Protein AF-F3CGC8-F1 (afdb_monomer_lite)

InterPro domains:
  IPR009649 TraU [PF06834] (2-70)

pLDDT: mean 82.14, std 9.27, range [51.66, 96.12]

Radius of gyration: 14.41 Å; chains: 1; bounding box: 32×31×33 Å

Organism: NCBI:txid875330

Foldseek 3Di:
DCVVVVVVVVVLVVQQQQADPPPPDPDDHVFDDDDVPDDGQHHDDPPPCVRHFAFDPDADDDPDADTPPDPDPRHGHD

Sequence (78 aa):
ADDYKAAAVIAQRAGDVVTRIGQVHVYLPLRALPMPGYWPAGELIEGVAATGKWQELTPSLSPSCAVFPNFGPGVQAT

Secondary structure (DSSP, 8-state):
--HHHHHHHHHHHHHHHHH-SS-SSSSPP--PPPBTTB-------TT-TTT--B--SS----SS--PBS-SSTTPPP-

Structure (mmCIF, N/CA/C/O backbone):
data_AF-F3CGC8-F1
#
_entry.id   AF-F3CGC8-F1
#
loop_
_atom_site.group_PDB
_atom_site.id
_atom_site.type_symbol
_atom_site.label_atom_id
_atom_site.label_alt_id
_atom_site.label_comp_id
_atom_site.label_asym_id
_atom_site.label_entity_id
_atom_site.label_seq_id
_atom_site.pdbx_PDB_ins_code
_atom_site.Cartn_x
_atom_site.Cartn_y
_atom_site.Cartn_z
_atom_site.occupancy
_atom_site.B_iso_or_equiv
_atom_site.auth_seq_id
_atom_site.auth_comp_id
_atom_site.auth_asym_id
_atom_site.auth_atom_id
_atom_site.pdbx_PDB_model_num
ATOM 1 N N . ALA A 1 1 ? 2.041 -16.281 -15.746 1.00 66.19 1 ALA A N 1
ATOM 2 C CA . ALA A 1 1 ? 1.935 -15.164 -16.721 1.00 66.19 1 ALA A CA 1
ATOM 3 C C . ALA A 1 1 ? 0.993 -14.062 -16.226 1.00 66.19 1 ALA A C 1
ATOM 5 O O . ALA A 1 1 ? 1.251 -12.902 -16.515 1.00 66.19 1 ALA A O 1
ATOM 6 N N . ASP A 1 2 ? -0.038 -14.388 -15.436 1.00 80.94 2 ASP A N 1
ATOM 7 C CA . ASP A 1 2 ? -0.954 -13.414 -14.810 1.00 80.94 2 ASP A CA 1
ATOM 8 C C . ASP A 1 2 ? -0.682 -13.186 -13.310 1.00 80.94 2 ASP A C 1
ATOM 10 O O . ASP A 1 2 ? -1.491 -12.601 -12.594 1.00 80.94 2 ASP A O 1
ATOM 14 N N . ASP A 1 3 ? 0.467 -13.640 -12.816 1.00 83.31 3 ASP A N 1
ATOM 15 C CA . ASP A 1 3 ? 0.829 -13.677 -11.399 1.00 83.31 3 ASP A CA 1
ATOM 16 C C . ASP A 1 3 ? 0.787 -12.274 -10.762 1.00 83.31 3 ASP A C 1
ATOM 18 O O . ASP A 1 3 ? 0.329 -12.116 -9.634 1.00 83.31 3 ASP A O 1
ATOM 22 N N . TYR A 1 4 ? 1.157 -11.231 -11.515 1.00 77.38 4 TYR A N 1
ATOM 23 C CA . TYR A 1 4 ? 1.063 -9.833 -11.080 1.00 77.38 4 TYR A CA 1
ATOM 24 C C . TYR A 1 4 ? -0.388 -9.346 -10.922 1.00 77.38 4 TYR A C 1
ATOM 26 O O . TYR A 1 4 ? -0.680 -8.550 -10.030 1.00 77.38 4 TYR A O 1
ATOM 34 N N . LYS A 1 5 ? -1.323 -9.839 -11.750 1.00 82.44 5 LYS A N 1
ATOM 35 C CA . LYS A 1 5 ? -2.757 -9.531 -11.617 1.00 82.44 5 LYS A CA 1
ATOM 36 C C . LYS A 1 5 ? -3.319 -10.188 -10.363 1.00 82.44 5 LYS A C 1
ATOM 38 O O . LYS A 1 5 ? -4.055 -9.550 -9.616 1.00 82.44 5 LYS A O 1
ATOM 43 N N . ALA A 1 6 ? -2.942 -11.442 -10.112 1.00 89.25 6 ALA A N 1
ATOM 44 C CA . ALA A 1 6 ? -3.319 -12.147 -8.893 1.00 89.25 6 ALA A CA 1
ATOM 45 C C . ALA A 1 6 ? -2.751 -11.442 -7.651 1.00 89.25 6 ALA A C 1
ATOM 47 O O . ALA A 1 6 ? -3.496 -11.160 -6.714 1.00 89.25 6 ALA A O 1
ATOM 48 N N . ALA A 1 7 ? -1.467 -11.072 -7.675 1.00 85.12 7 ALA A N 1
ATOM 49 C CA . ALA A 1 7 ? -0.822 -10.326 -6.599 1.00 85.12 7 ALA A CA 1
ATOM 50 C C . ALA A 1 7 ? -1.537 -8.998 -6.302 1.00 85.12 7 ALA A C 1
ATOM 52 O O . ALA A 1 7 ? -1.759 -8.681 -5.137 1.00 85.12 7 ALA A O 1
ATOM 53 N N . ALA A 1 8 ? -1.973 -8.263 -7.330 1.00 85.56 8 ALA A N 1
ATOM 54 C CA . ALA A 1 8 ? -2.728 -7.023 -7.155 1.00 85.56 8 ALA A CA 1
ATOM 55 C C . ALA A 1 8 ? -4.070 -7.233 -6.438 1.00 85.56 8 ALA A C 1
ATOM 57 O O . ALA A 1 8 ? -4.423 -6.466 -5.543 1.00 85.56 8 ALA A O 1
ATOM 58 N N . VAL A 1 9 ? -4.807 -8.293 -6.787 1.00 90.44 9 VAL A N 1
ATOM 59 C CA . VAL A 1 9 ? -6.068 -8.634 -6.110 1.00 90.44 9 VAL A CA 1
ATOM 60 C C . VAL A 1 9 ? -5.815 -8.996 -4.648 1.00 90.44 9 VAL A C 1
ATOM 62 O O . VAL A 1 9 ? -6.546 -8.539 -3.772 1.00 90.44 9 VAL A O 1
ATOM 65 N N . ILE A 1 10 ? -4.775 -9.783 -4.363 1.00 91.75 10 ILE A N 1
ATOM 66 C CA . ILE A 1 10 ? -4.420 -10.151 -2.987 1.00 91.75 10 ILE A CA 1
ATOM 67 C C . ILE A 1 10 ? -3.984 -8.925 -2.180 1.00 91.75 10 ILE A C 1
ATOM 69 O O . ILE A 1 10 ? -4.415 -8.779 -1.038 1.00 91.75 10 ILE A O 1
ATOM 73 N N . ALA A 1 11 ? -3.200 -8.021 -2.771 1.00 90.38 11 ALA A N 1
ATOM 74 C CA . ALA A 1 11 ? -2.812 -6.766 -2.135 1.00 90.38 11 ALA A CA 1
ATOM 75 C C . ALA A 1 11 ? -4.044 -5.919 -1.779 1.00 90.38 11 ALA A C 1
ATOM 77 O O . ALA A 1 11 ? -4.187 -5.508 -0.628 1.00 90.38 11 ALA A O 1
ATOM 78 N N . GLN A 1 12 ? -4.986 -5.759 -2.718 1.00 91.75 12 GLN A N 1
ATOM 79 C CA . GLN A 1 12 ? -6.252 -5.065 -2.466 1.00 91.75 12 GLN A CA 1
ATOM 80 C C . GLN A 1 12 ? -7.043 -5.711 -1.325 1.00 91.75 12 GLN A C 1
ATOM 82 O O . GLN A 1 12 ? -7.475 -5.021 -0.406 1.00 91.75 12 GLN A O 1
ATOM 87 N N . ARG A 1 13 ? -7.173 -7.042 -1.329 1.00 90.75 13 ARG A N 1
ATOM 88 C CA . ARG A 1 13 ? -7.885 -7.783 -0.276 1.00 90.75 13 ARG A CA 1
ATOM 89 C C . ARG A 1 13 ? -7.232 -7.646 1.093 1.00 90.75 13 ARG A C 1
ATOM 91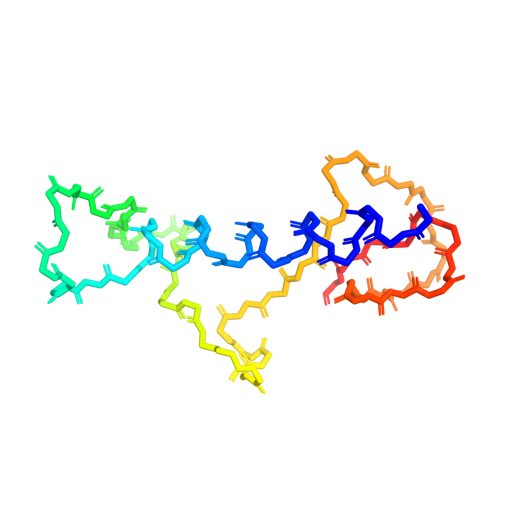 O O . ARG A 1 13 ? -7.936 -7.480 2.084 1.00 90.75 13 ARG A O 1
ATOM 98 N N . ALA A 1 14 ? -5.907 -7.702 1.163 1.00 90.19 14 ALA A N 1
ATOM 99 C CA . ALA A 1 14 ? -5.187 -7.452 2.405 1.00 90.19 14 ALA A CA 1
ATOM 100 C C . ALA A 1 14 ? -5.427 -6.015 2.895 1.00 90.19 14 ALA A C 1
ATOM 102 O O . ALA A 1 14 ? -5.684 -5.802 4.078 1.00 90.19 14 ALA A O 1
ATOM 103 N N . GLY A 1 15 ? -5.424 -5.050 1.972 1.00 89.69 15 GLY A N 1
ATOM 104 C CA . GLY A 1 15 ? -5.775 -3.657 2.224 1.00 89.69 15 GLY A CA 1
ATOM 105 C C . GLY A 1 15 ? -7.178 -3.481 2.818 1.00 89.69 15 GLY A C 1
ATOM 106 O O . GLY A 1 15 ? -7.332 -2.784 3.821 1.00 89.69 15 GLY A O 1
ATOM 107 N N . ASP A 1 16 ? -8.187 -4.158 2.266 1.00 88.38 16 ASP A N 1
ATOM 108 C CA . ASP A 1 16 ? -9.553 -4.154 2.810 1.00 88.38 16 ASP A CA 1
ATOM 109 C C . ASP A 1 16 ? -9.591 -4.650 4.262 1.00 88.38 16 ASP A C 1
ATOM 111 O O . ASP A 1 16 ? -10.228 -4.027 5.111 1.00 88.38 16 ASP A O 1
ATOM 115 N N . VAL A 1 17 ? -8.891 -5.751 4.561 1.00 86.88 17 VAL A N 1
ATOM 116 C CA . VAL A 1 17 ? -8.858 -6.351 5.907 1.00 86.88 17 VAL A CA 1
ATOM 117 C C . VAL A 1 17 ? -8.252 -5.399 6.935 1.00 86.88 17 VAL A C 1
ATOM 119 O O . VAL A 1 17 ? -8.748 -5.313 8.056 1.00 86.88 17 VAL A O 1
ATOM 122 N N . VAL A 1 18 ? -7.183 -4.684 6.575 1.00 87.19 18 VAL A N 1
ATOM 123 C CA . VAL A 1 18 ? -6.475 -3.819 7.528 1.00 87.19 18 VAL A CA 1
ATOM 124 C C . VAL A 1 18 ? -7.084 -2.424 7.652 1.00 87.19 18 VAL A C 1
ATOM 126 O O . VAL A 1 18 ? -6.841 -1.768 8.662 1.00 87.19 18 VAL A O 1
ATOM 129 N N . THR A 1 19 ? -7.863 -1.960 6.669 1.00 87.94 19 THR A N 1
ATOM 130 C CA . THR A 1 19 ? -8.382 -0.580 6.653 1.00 87.94 19 THR A CA 1
ATOM 131 C C . THR A 1 19 ? -9.875 -0.445 6.947 1.00 87.94 19 THR A C 1
ATOM 133 O O . THR A 1 19 ? -10.267 0.580 7.509 1.00 87.94 19 THR A O 1
ATOM 136 N N . ARG A 1 20 ? -10.713 -1.442 6.619 1.00 87.12 20 ARG A N 1
ATOM 137 C CA . ARG A 1 20 ? -12.172 -1.352 6.812 1.00 87.12 20 ARG A CA 1
ATOM 138 C C . ARG A 1 20 ? -12.584 -1.636 8.254 1.00 87.12 20 ARG A C 1
ATOM 140 O O . ARG A 1 20 ? -12.131 -2.602 8.866 1.00 87.12 20 ARG A O 1
ATOM 147 N N . ILE A 1 21 ? -13.504 -0.828 8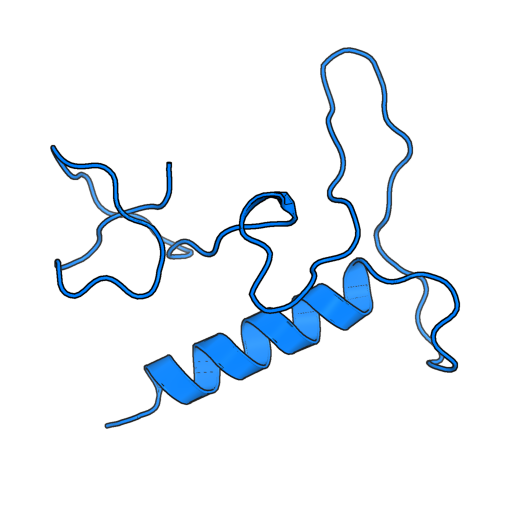.780 1.00 82.81 21 ILE A N 1
ATOM 148 C CA . ILE A 1 21 ? -14.090 -1.024 10.116 1.00 82.81 21 ILE A CA 1
ATOM 149 C C . ILE A 1 21 ? -15.477 -1.664 9.991 1.00 82.81 21 ILE A C 1
ATOM 151 O O . ILE A 1 21 ? -16.203 -1.431 9.032 1.00 82.81 21 ILE A O 1
ATOM 155 N N . GLY A 1 22 ? -15.865 -2.482 10.976 1.00 77.38 22 GLY A N 1
ATOM 156 C CA . GLY A 1 22 ? -17.220 -3.045 11.053 1.00 77.38 22 GLY A CA 1
ATOM 157 C C . GLY A 1 22 ? -17.470 -4.230 10.117 1.00 77.38 22 GLY A C 1
ATOM 158 O O . GLY A 1 22 ? -18.602 -4.695 10.004 1.00 77.38 22 GLY A O 1
ATOM 159 N N . GLN A 1 23 ? -16.423 -4.745 9.468 1.00 75.19 23 GLN A N 1
ATOM 160 C CA . GLN A 1 23 ? -16.459 -6.056 8.823 1.00 75.19 23 GLN A CA 1
ATOM 161 C C . GLN A 1 23 ? -16.693 -7.140 9.890 1.00 75.19 23 GLN A C 1
ATOM 163 O O . GLN A 1 23 ? -16.138 -7.065 10.982 1.00 75.19 23 GLN A O 1
ATOM 168 N N . VAL A 1 24 ? -17.468 -8.180 9.564 1.00 74.94 24 VAL A N 1
ATOM 169 C CA . VAL A 1 24 ? -17.782 -9.316 10.469 1.00 74.94 24 VAL A CA 1
ATOM 170 C C . VAL A 1 24 ? -16.549 -10.194 10.778 1.00 74.94 24 VAL A C 1
ATOM 172 O O . VAL A 1 24 ? -16.618 -11.142 11.557 1.00 74.94 24 VAL A O 1
ATOM 175 N N . HIS A 1 25 ? -15.397 -9.898 10.175 1.00 64.44 25 HIS A N 1
ATOM 176 C CA . HIS A 1 25 ? -14.173 -10.677 10.336 1.00 64.44 25 HIS A CA 1
ATOM 177 C C . HIS A 1 25 ? -13.541 -10.525 11.738 1.00 64.44 25 HIS A C 1
ATOM 179 O O . HIS A 1 25 ? -13.632 -9.483 12.373 1.00 64.44 25 HIS A O 1
ATOM 185 N N . VAL A 1 26 ? -12.844 -11.575 12.193 1.00 70.38 26 VAL A N 1
ATOM 186 C CA . VAL A 1 26 ? -12.251 -11.750 13.545 1.00 70.38 26 VAL A CA 1
ATOM 187 C C . VAL A 1 26 ? -11.038 -10.834 13.822 1.00 70.38 26 VAL A C 1
ATOM 189 O O . VAL A 1 26 ? -10.436 -10.887 14.892 1.00 70.38 26 VAL A O 1
ATOM 192 N N . TYR A 1 27 ? -10.641 -9.990 12.871 1.00 72.69 27 TYR A N 1
ATOM 193 C CA . TYR A 1 27 ? -9.404 -9.211 12.951 1.00 72.69 27 TYR A CA 1
ATOM 194 C C . TYR A 1 27 ? -9.660 -7.767 13.382 1.00 72.69 27 TYR A C 1
ATOM 196 O O . TYR A 1 27 ? -10.652 -7.152 12.994 1.00 72.69 27 TYR A O 1
ATOM 204 N N . LEU A 1 28 ? -8.721 -7.211 14.152 1.00 76.19 28 LEU A N 1
ATOM 205 C CA . LEU A 1 28 ? -8.691 -5.785 14.455 1.00 76.19 28 LEU A CA 1
ATOM 206 C C . LEU A 1 28 ? -8.047 -5.037 13.271 1.00 76.19 28 LEU A C 1
ATOM 208 O O . LEU A 1 28 ? -6.911 -5.364 12.915 1.00 76.19 28 LEU A O 1
ATOM 212 N N . PRO A 1 29 ? -8.721 -4.043 12.667 1.00 78.88 29 PRO A N 1
ATOM 213 C CA . PRO A 1 29 ? -8.128 -3.248 11.599 1.00 78.88 29 PRO A CA 1
ATOM 214 C C . PRO A 1 29 ? -6.940 -2.428 12.120 1.00 78.88 29 PRO A C 1
ATOM 216 O O . PRO A 1 29 ? -6.957 -1.912 13.239 1.00 78.88 29 PRO A O 1
ATOM 219 N N . LEU A 1 30 ? -5.916 -2.257 11.284 1.00 82.62 30 LEU A N 1
ATOM 220 C CA . LEU A 1 30 ? -4.703 -1.487 11.581 1.00 82.62 30 LEU A CA 1
ATOM 221 C C . LEU A 1 30 ? -4.915 0.007 11.303 1.00 82.62 30 LEU A C 1
ATOM 223 O O . LEU A 1 30 ? -4.120 0.653 10.619 1.00 82.62 30 LEU A O 1
ATOM 227 N N . ARG A 1 31 ? -6.007 0.567 11.827 1.00 82.12 31 ARG A N 1
ATOM 228 C CA . ARG A 1 31 ? -6.344 1.978 11.640 1.00 82.12 31 ARG A CA 1
ATOM 229 C C . ARG A 1 31 ? -5.936 2.786 12.864 1.00 82.12 31 ARG A C 1
ATOM 231 O O . ARG A 1 31 ? -6.594 2.756 13.901 1.00 82.12 31 ARG A O 1
ATOM 238 N N . ALA A 1 32 ? -4.839 3.516 12.727 1.00 85.25 32 ALA A N 1
ATOM 239 C CA . ALA A 1 32 ? -4.380 4.444 13.748 1.00 85.25 32 ALA A CA 1
ATOM 240 C C . ALA A 1 32 ? -5.195 5.751 13.733 1.00 85.25 32 ALA A C 1
ATOM 242 O O . ALA A 1 32 ? -5.819 6.109 12.731 1.00 85.25 32 ALA A O 1
ATOM 243 N N . LEU A 1 33 ? -5.177 6.472 14.856 1.00 88.50 33 LEU A N 1
ATOM 244 C CA . LEU A 1 33 ? -5.720 7.826 14.932 1.00 88.50 33 LEU A CA 1
ATOM 245 C C . LEU A 1 33 ? -4.730 8.823 14.308 1.00 88.50 33 LEU A C 1
ATOM 247 O O . LEU A 1 33 ? -3.518 8.657 14.465 1.00 88.50 33 LEU A O 1
ATOM 251 N N . PRO A 1 34 ? -5.220 9.858 13.606 1.00 90.81 34 PRO A N 1
ATOM 252 C CA . PRO A 1 34 ? -4.357 10.903 13.079 1.00 90.81 34 PRO A CA 1
ATOM 253 C C . PRO A 1 34 ? -3.701 11.685 14.217 1.00 90.81 34 PRO A C 1
ATOM 255 O O . PRO A 1 34 ? -4.312 11.946 15.254 1.00 90.81 34 PRO A O 1
ATOM 258 N N . MET A 1 35 ? -2.459 12.100 13.991 1.00 94.75 35 MET A N 1
ATOM 259 C CA . MET A 1 35 ? -1.714 12.998 14.874 1.00 94.75 35 MET A CA 1
ATOM 260 C C . MET A 1 35 ? -0.916 13.989 14.017 1.00 94.75 35 MET A C 1
ATOM 262 O O . MET A 1 35 ? -0.714 13.726 12.830 1.00 94.75 35 MET A O 1
ATOM 266 N N . PRO A 1 36 ? -0.469 15.137 14.556 1.00 96.12 36 PRO A N 1
ATOM 267 C CA . PRO A 1 36 ? 0.312 16.097 13.780 1.00 96.12 36 PRO A CA 1
ATOM 268 C C . PRO A 1 36 ? 1.507 15.430 13.076 1.00 96.12 36 PRO A C 1
ATOM 270 O O . PRO A 1 36 ? 2.348 14.816 13.726 1.00 96.12 36 PRO A O 1
ATOM 273 N N . GLY A 1 37 ? 1.558 15.529 11.742 1.00 94.06 37 GLY A N 1
ATOM 274 C CA . GLY A 1 37 ? 2.598 14.906 10.910 1.00 94.06 37 GLY A CA 1
ATOM 275 C C . GLY A 1 37 ? 2.356 13.440 10.52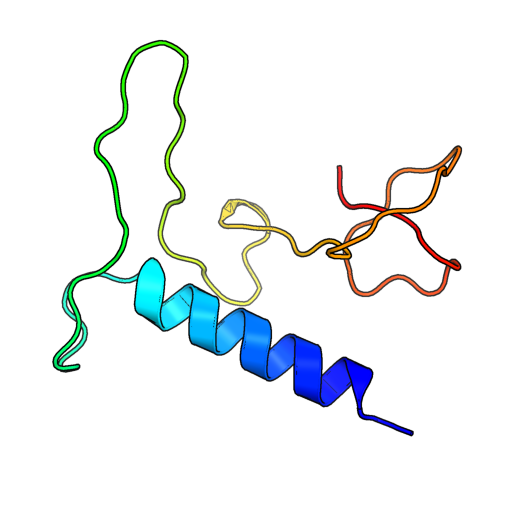1 1.00 94.06 37 GLY A C 1
ATOM 276 O O . GLY A 1 37 ? 3.196 12.856 9.841 1.00 94.06 37 GLY A O 1
ATOM 277 N N . TYR A 1 38 ? 1.229 12.840 10.913 1.00 91.50 38 TYR A N 1
ATOM 278 C CA . TYR A 1 38 ? 0.869 11.466 10.568 1.00 91.50 38 TYR A CA 1
ATOM 279 C C . TYR A 1 38 ? -0.567 11.377 10.043 1.00 91.50 38 TYR A C 1
ATOM 281 O O . TYR A 1 38 ? -1.535 11.684 10.745 1.00 91.50 38 TYR A O 1
ATOM 289 N N . TRP A 1 39 ? -0.691 10.903 8.804 1.00 89.88 39 TRP A N 1
ATOM 290 C CA . TRP A 1 39 ? -1.958 10.708 8.105 1.00 89.88 39 TRP A CA 1
ATOM 291 C C . TRP A 1 39 ? -2.196 9.205 7.919 1.00 89.88 39 TRP A C 1
ATOM 293 O O . TRP A 1 39 ? -1.667 8.622 6.971 1.00 89.88 39 TRP A O 1
ATOM 303 N N . PRO A 1 40 ? -2.927 8.546 8.836 1.00 87.75 40 PRO A N 1
ATOM 304 C CA . PRO A 1 40 ? -3.233 7.128 8.711 1.00 87.75 40 PRO A CA 1
ATOM 305 C C . PRO A 1 40 ? -4.121 6.875 7.494 1.00 87.75 40 PRO A C 1
ATOM 307 O O . PRO A 1 40 ? -4.930 7.721 7.106 1.00 87.75 40 PRO A O 1
ATOM 310 N N . ALA A 1 41 ? -3.995 5.680 6.920 1.00 83.62 41 ALA A N 1
ATOM 311 C CA . ALA A 1 41 ? -4.840 5.265 5.813 1.00 83.62 41 ALA A CA 1
ATOM 312 C C . ALA A 1 41 ? -6.320 5.213 6.236 1.00 83.62 41 ALA A C 1
ATOM 314 O O . ALA A 1 41 ? -6.670 4.757 7.331 1.00 83.62 41 ALA A O 1
ATOM 315 N N . GLY A 1 42 ? -7.187 5.702 5.351 1.00 88.12 42 GLY A N 1
ATOM 316 C CA . GLY A 1 42 ? -8.621 5.445 5.410 1.00 88.12 42 GLY A CA 1
ATOM 317 C C . GLY A 1 42 ? -8.961 4.079 4.817 1.00 88.12 42 GLY A C 1
ATOM 318 O O . GLY A 1 42 ? -8.076 3.308 4.456 1.00 88.12 42 GLY A O 1
ATOM 319 N N . GLU A 1 43 ? -10.255 3.798 4.704 1.00 90.19 43 GLU A N 1
ATOM 320 C CA . GLU A 1 43 ? -10.740 2.614 3.994 1.00 90.19 43 GLU A CA 1
ATOM 321 C C . GL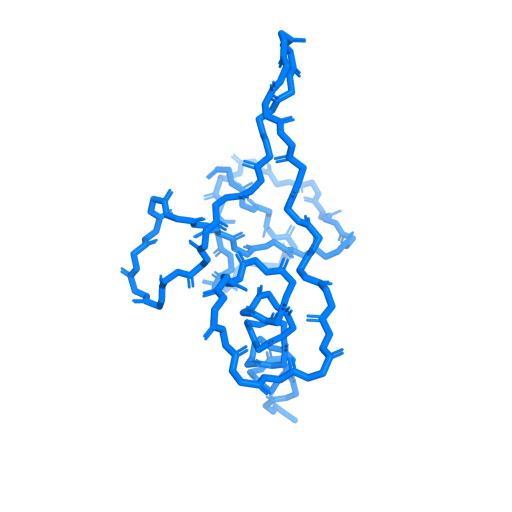U A 1 43 ? -10.343 2.684 2.518 1.00 90.19 43 GLU A C 1
ATOM 323 O O . GLU A 1 43 ? -10.534 3.721 1.883 1.00 90.19 43 GLU A O 1
ATOM 328 N N . LEU A 1 44 ? -9.821 1.588 1.968 1.00 90.56 44 LEU A N 1
ATOM 329 C CA . LEU A 1 44 ? -9.584 1.466 0.531 1.00 90.56 44 LEU A CA 1
ATOM 330 C C . LEU A 1 44 ? -10.894 1.119 -0.180 1.00 90.56 44 LEU A C 1
ATOM 332 O O . LEU A 1 44 ? -11.541 0.127 0.151 1.00 90.56 44 LEU A O 1
ATOM 336 N N . ILE A 1 45 ? -11.276 1.929 -1.168 1.00 90.50 45 ILE A N 1
ATOM 337 C CA . ILE A 1 45 ? -12.495 1.732 -1.958 1.00 90.50 45 ILE A CA 1
ATOM 338 C C . ILE A 1 45 ? -12.108 1.522 -3.420 1.00 90.50 45 ILE A C 1
ATOM 340 O O . ILE A 1 45 ? -11.467 2.372 -4.046 1.00 90.50 45 ILE A O 1
ATOM 344 N N . GLU A 1 46 ? -12.523 0.388 -3.984 1.00 88.19 46 GLU A N 1
ATOM 345 C CA . GLU A 1 46 ? -12.234 0.028 -5.369 1.00 88.19 46 GLU A CA 1
ATOM 346 C C . GLU A 1 46 ? -12.7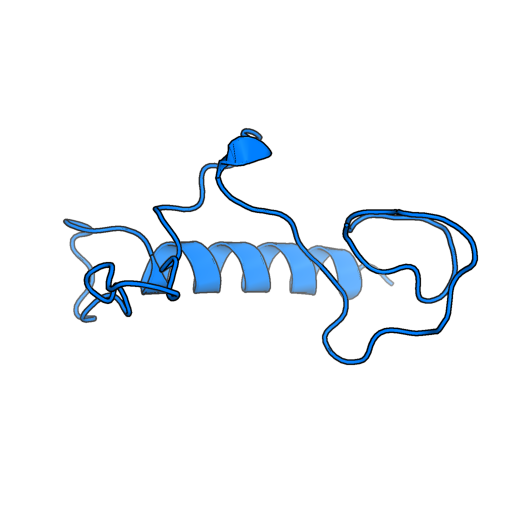34 1.104 -6.344 1.00 88.19 46 GLU A C 1
ATOM 348 O O . GLU A 1 46 ? -13.879 1.549 -6.289 1.00 88.19 46 GLU A O 1
ATOM 353 N N . GLY A 1 47 ? -11.864 1.525 -7.263 1.00 86.50 47 GLY A N 1
ATOM 354 C CA . GLY A 1 47 ? -12.190 2.544 -8.265 1.00 86.50 47 GLY A CA 1
ATOM 355 C C . GLY A 1 47 ? -12.151 3.990 -7.759 1.00 86.50 47 GLY A C 1
ATOM 356 O O . GLY A 1 47 ? -12.254 4.905 -8.575 1.00 86.50 47 GLY A O 1
ATOM 357 N N . VAL A 1 48 ? -11.938 4.234 -6.460 1.00 90.88 48 VAL A N 1
ATOM 358 C CA . VAL A 1 48 ? -11.833 5.590 -5.897 1.00 90.88 48 VAL A CA 1
ATOM 359 C C . VAL A 1 48 ? -10.379 5.903 -5.548 1.00 90.88 48 VAL A C 1
ATOM 361 O O . VAL A 1 48 ? -9.930 5.699 -4.422 1.00 90.88 48 VAL A O 1
ATOM 364 N N . ALA A 1 49 ? -9.640 6.466 -6.506 1.00 87.12 49 ALA A N 1
ATOM 365 C CA . ALA A 1 49 ? -8.200 6.738 -6.372 1.00 87.12 49 ALA A CA 1
ATOM 366 C C . ALA A 1 49 ? -7.821 7.688 -5.215 1.00 87.12 49 ALA A C 1
ATOM 368 O O . ALA A 1 49 ? -6.668 7.713 -4.792 1.00 87.12 49 ALA A O 1
ATOM 369 N N . ALA A 1 50 ? -8.774 8.470 -4.697 1.00 89.12 50 ALA A N 1
ATOM 370 C CA . ALA A 1 50 ? -8.567 9.323 -3.526 1.00 89.12 50 ALA A CA 1
ATOM 371 C C . ALA A 1 50 ? -8.429 8.527 -2.214 1.00 89.12 50 ALA A C 1
ATOM 373 O O . ALA A 1 50 ? -7.904 9.054 -1.238 1.00 89.12 50 ALA A O 1
ATOM 374 N N . THR A 1 51 ? -8.898 7.276 -2.187 1.00 90.69 51 THR A N 1
ATOM 375 C CA . THR A 1 51 ? -8.820 6.412 -1.000 1.00 90.69 51 THR A CA 1
ATOM 376 C C . THR A 1 51 ? -7.501 5.658 -0.897 1.00 90.69 51 THR A C 1
ATOM 378 O O . THR A 1 51 ? -7.062 5.343 0.205 1.00 90.69 51 THR A O 1
ATOM 381 N N . GLY A 1 52 ? -6.829 5.425 -2.025 1.00 89.00 52 GLY A N 1
ATOM 382 C CA . GLY A 1 52 ? -5.517 4.799 -2.060 1.00 89.00 52 GLY A CA 1
ATOM 383 C C . GLY A 1 52 ? -5.022 4.520 -3.474 1.00 89.00 52 GLY A C 1
ATOM 384 O O . GLY A 1 52 ? -5.776 4.529 -4.449 1.00 89.00 52 GLY A O 1
ATOM 385 N N . LYS A 1 53 ? -3.715 4.276 -3.565 1.00 87.44 53 LYS A N 1
ATOM 386 C CA . LYS A 1 53 ? -2.969 3.971 -4.787 1.00 87.44 53 LYS A CA 1
ATOM 387 C C . LYS A 1 53 ? -1.979 2.846 -4.485 1.00 87.44 53 LYS A C 1
ATOM 389 O O . LYS A 1 53 ? -1.468 2.767 -3.371 1.00 87.44 53 LYS A O 1
ATOM 394 N N . TRP A 1 54 ? -1.683 2.013 -5.478 1.00 85.69 54 TRP A N 1
ATOM 395 C CA . TRP A 1 54 ? -0.735 0.905 -5.338 1.00 85.69 54 TRP A CA 1
ATOM 396 C C . TRP A 1 54 ? 0.616 1.246 -5.962 1.00 85.69 54 TRP A C 1
ATOM 398 O O . TRP A 1 54 ? 0.678 1.836 -7.042 1.00 85.69 54 TRP A O 1
ATOM 408 N N . GLN A 1 55 ? 1.691 0.836 -5.290 1.00 83.69 55 GLN A N 1
ATOM 409 C CA . GLN A 1 55 ? 3.067 0.954 -5.766 1.00 83.69 55 GLN A CA 1
ATOM 410 C C . GLN A 1 55 ? 3.828 -0.355 -5.561 1.00 83.69 55 GLN A C 1
ATOM 412 O O . GLN A 1 55 ? 3.433 -1.189 -4.746 1.00 83.69 55 GLN A O 1
ATOM 417 N N . GLU A 1 56 ? 4.930 -0.517 -6.285 1.00 78.94 56 GLU A N 1
ATOM 418 C CA . GLU A 1 56 ? 5.851 -1.631 -6.081 1.00 78.94 56 GLU A CA 1
ATOM 419 C C . GLU A 1 56 ? 6.490 -1.578 -4.684 1.00 78.94 56 GLU A C 1
ATOM 421 O O . GLU A 1 56 ? 6.810 -0.503 -4.175 1.00 78.94 56 GLU A O 1
ATOM 426 N N . LEU A 1 57 ? 6.685 -2.747 -4.062 1.00 79.88 57 LEU A N 1
ATOM 427 C CA . LEU A 1 57 ? 7.308 -2.848 -2.737 1.00 79.88 57 LEU A CA 1
ATOM 428 C C . LEU A 1 57 ? 8.784 -2.418 -2.759 1.00 79.88 57 LEU A C 1
ATOM 430 O O . LEU A 1 57 ? 9.279 -1.839 -1.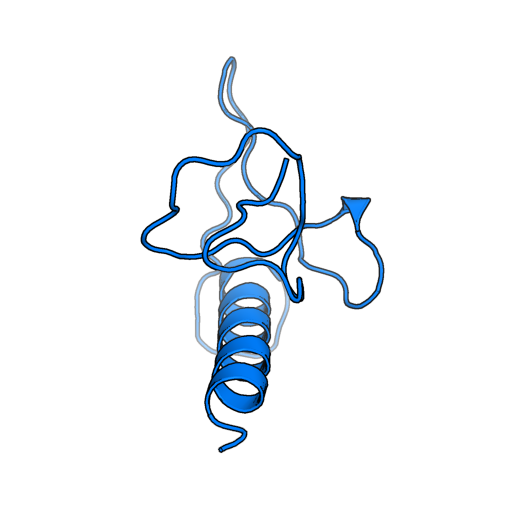795 1.00 79.88 57 LEU A O 1
ATOM 434 N N . THR A 1 58 ? 9.485 -2.705 -3.854 1.00 82.50 58 THR A N 1
ATOM 435 C CA . THR A 1 58 ? 10.866 -2.281 -4.100 1.00 82.50 58 THR A CA 1
ATOM 436 C C . THR A 1 58 ? 10.872 -1.384 -5.336 1.00 82.50 58 THR A C 1
ATOM 438 O O . THR A 1 58 ? 11.029 -1.889 -6.443 1.00 82.50 58 THR A O 1
ATOM 441 N N . PRO A 1 59 ? 10.631 -0.072 -5.181 1.00 76.38 59 PRO A N 1
ATOM 442 C CA . PRO A 1 59 ? 10.490 0.825 -6.319 1.00 76.38 59 PRO A CA 1
ATOM 443 C C . PRO A 1 59 ? 11.812 1.014 -7.065 1.00 76.38 59 PRO A C 1
ATOM 445 O O . PRO A 1 59 ? 12.893 0.951 -6.473 1.00 76.38 59 PRO A O 1
ATOM 448 N N . SER A 1 60 ? 11.718 1.320 -8.359 1.00 78.31 60 SER A N 1
ATOM 449 C CA . SER A 1 60 ? 12.863 1.723 -9.170 1.00 78.31 60 SER A CA 1
ATOM 450 C C . SER A 1 60 ? 12.818 3.217 -9.499 1.00 78.31 60 SER A C 1
ATOM 452 O O . SER A 1 60 ? 11.770 3.866 -9.460 1.00 78.31 60 SER A O 1
ATOM 454 N N . LEU A 1 61 ? 13.984 3.786 -9.797 1.00 81.19 61 LEU A N 1
ATOM 455 C CA . LEU A 1 61 ? 14.119 5.209 -10.084 1.00 81.19 61 LEU A CA 1
ATOM 456 C C . LEU A 1 61 ? 13.519 5.519 -11.465 1.00 81.19 61 LEU A C 1
ATOM 458 O O . LEU A 1 61 ? 13.980 4.995 -12.477 1.00 81.19 61 LEU A O 1
ATOM 462 N N . SER A 1 62 ? 12.511 6.393 -11.502 1.00 79.50 62 SER A N 1
ATOM 463 C CA . SER A 1 62 ? 11.809 6.789 -12.728 1.00 79.50 62 SER A CA 1
ATOM 464 C C . SER A 1 62 ? 11.762 8.316 -12.871 1.00 79.50 62 SER A C 1
ATOM 466 O O . SER A 1 62 ? 11.496 9.008 -11.888 1.00 79.50 62 SER A O 1
ATOM 468 N N . PRO A 1 63 ? 11.948 8.864 -14.089 1.00 83.81 63 PRO A N 1
ATOM 469 C CA . PRO A 1 63 ? 11.737 10.285 -14.374 1.00 83.81 63 PRO A CA 1
ATOM 470 C C . PRO A 1 63 ? 10.252 10.651 -14.563 1.00 83.81 63 PRO A C 1
ATOM 472 O O . PRO A 1 63 ? 9.934 11.794 -14.882 1.00 83.81 63 PRO A O 1
ATOM 475 N N . SER A 1 64 ? 9.341 9.686 -14.420 1.00 81.31 64 SER A N 1
ATOM 476 C CA . SER A 1 64 ? 7.898 9.862 -14.590 1.00 81.31 64 SER A CA 1
ATOM 477 C C . SER A 1 64 ? 7.117 9.321 -13.394 1.00 81.31 64 SER A C 1
ATOM 479 O O . SER A 1 64 ? 7.528 8.350 -12.756 1.00 81.31 64 SER A O 1
ATOM 481 N N . CYS A 1 65 ? 5.977 9.947 -13.119 1.00 82.56 65 CYS A N 1
ATOM 482 C CA . CYS A 1 65 ? 5.016 9.534 -12.105 1.00 82.56 65 CYS A CA 1
ATOM 483 C C . CYS A 1 65 ? 4.078 8.452 -12.659 1.00 82.56 65 CYS A C 1
ATOM 485 O O . CYS A 1 65 ? 3.419 8.709 -13.669 1.00 82.56 65 CYS A O 1
ATOM 487 N N . ALA A 1 66 ? 3.937 7.288 -12.011 1.00 83.69 66 ALA A N 1
ATOM 488 C CA . ALA A 1 66 ? 2.910 6.324 -12.427 1.00 83.69 66 ALA A CA 1
ATOM 489 C C . ALA A 1 66 ? 2.415 5.420 -11.300 1.00 83.69 66 ALA A C 1
ATOM 491 O O . ALA A 1 66 ? 3.188 4.841 -10.560 1.00 83.69 66 ALA A O 1
ATOM 492 N N . VAL A 1 67 ? 1.108 5.206 -11.218 1.00 82.94 67 VAL A N 1
ATOM 493 C CA . VAL A 1 67 ? 0.502 4.300 -10.231 1.00 82.94 67 VAL A CA 1
ATOM 494 C C . VAL A 1 67 ? 0.404 2.889 -10.813 1.00 82.94 67 VAL A C 1
ATOM 496 O O . VAL A 1 67 ? 0.244 2.738 -12.023 1.00 82.94 67 VAL A O 1
ATOM 499 N N . PHE A 1 68 ? 0.491 1.843 -9.990 1.00 79.94 68 PHE A N 1
ATOM 500 C CA . PHE A 1 68 ? 0.154 0.497 -10.453 1.00 79.94 68 PHE A CA 1
ATOM 501 C C . PHE A 1 68 ? -1.345 0.409 -10.833 1.00 79.94 68 PHE A C 1
ATOM 503 O O . PHE A 1 68 ? -2.187 0.913 -10.086 1.00 79.94 68 PHE A O 1
ATOM 510 N N . PRO A 1 69 ? -1.716 -0.292 -11.920 1.00 77.00 69 PRO A N 1
ATOM 511 C CA . PRO A 1 69 ? -0.835 -0.932 -12.890 1.00 77.00 69 PRO A CA 1
ATOM 512 C C . PRO A 1 69 ? -0.258 0.091 -13.872 1.00 77.00 69 PRO A C 1
ATOM 514 O O . PRO A 1 69 ? -0.984 0.894 -14.452 1.00 77.00 69 PRO A O 1
ATOM 517 N N . ASN A 1 70 ? 1.047 0.013 -14.107 1.00 79.19 70 ASN A N 1
ATOM 518 C CA . ASN A 1 70 ? 1.702 0.729 -15.192 1.00 79.19 70 ASN A CA 1
ATOM 519 C C . ASN A 1 70 ? 2.516 -0.260 -16.034 1.00 79.19 70 ASN A C 1
ATOM 521 O O . ASN A 1 70 ? 2.914 -1.320 -15.559 1.00 79.19 70 ASN A O 1
ATOM 525 N N . PHE A 1 71 ? 2.700 0.071 -17.311 1.00 74.38 71 PHE A N 1
ATOM 526 C CA . PHE A 1 71 ? 3.427 -0.772 -18.267 1.00 74.38 71 PHE A CA 1
ATOM 527 C C . PHE A 1 71 ? 4.908 -0.384 -18.383 1.00 74.38 71 PHE A C 1
ATOM 529 O O . PHE A 1 71 ? 5.631 -0.954 -19.197 1.00 74.38 71 PHE A O 1
ATOM 536 N N . GLY A 1 72 ? 5.352 0.601 -17.596 1.00 69.69 72 GLY A N 1
ATOM 537 C CA . GLY A 1 72 ? 6.754 0.976 -17.498 1.00 69.69 72 GLY A CA 1
ATOM 538 C C . GLY A 1 72 ? 7.473 0.043 -16.521 1.00 69.69 72 GLY A C 1
ATOM 539 O O . GLY A 1 72 ? 6.908 -0.306 -15.487 1.00 69.69 72 GLY A O 1
ATOM 540 N N . PRO A 1 73 ? 8.708 -0.387 -16.802 1.00 63.97 73 PRO A N 1
ATOM 541 C CA . PRO A 1 73 ? 9.477 -1.133 -15.816 1.00 63.97 73 PRO A CA 1
ATOM 542 C C . PRO A 1 73 ? 9.719 -0.261 -14.572 1.00 63.97 73 PRO A C 1
ATOM 544 O O . PRO A 1 73 ? 10.290 0.822 -14.675 1.00 63.97 73 PRO A O 1
ATOM 547 N N . GLY A 1 74 ? 9.264 -0.744 -13.412 1.00 60.72 74 GLY A N 1
ATOM 548 C CA . GLY A 1 74 ? 9.611 -0.229 -12.085 1.00 60.72 74 GLY A CA 1
ATOM 549 C C . GLY A 1 74 ? 9.164 1.201 -11.759 1.00 60.72 74 GLY A C 1
ATOM 550 O O . GLY A 1 74 ? 9.839 1.890 -10.993 1.00 60.72 74 GLY A O 1
ATOM 551 N N . VAL A 1 75 ? 8.059 1.687 -12.330 1.00 61.44 75 VAL A N 1
ATOM 552 C CA . VAL A 1 75 ? 7.568 3.045 -12.046 1.00 61.44 75 VAL A CA 1
ATOM 553 C C . VAL A 1 75 ? 6.681 3.065 -10.792 1.00 61.44 75 VAL A C 1
ATOM 555 O O . VAL A 1 75 ? 5.747 2.269 -10.670 1.00 61.44 75 VAL A O 1
ATOM 558 N N . GLN A 1 76 ? 6.974 3.984 -9.863 1.00 59.12 76 GLN A N 1
ATOM 559 C CA . GLN A 1 76 ? 6.306 4.133 -8.562 1.00 59.12 76 GLN A CA 1
ATOM 560 C C . GLN A 1 76 ? 5.151 5.150 -8.590 1.00 59.12 76 GLN A C 1
ATOM 562 O O . GLN A 1 76 ? 5.221 6.177 -9.277 1.00 59.12 76 GLN A O 1
ATOM 567 N N . ALA A 1 77 ? 4.112 4.880 -7.787 1.00 58.56 77 ALA A N 1
ATOM 568 C CA . ALA A 1 77 ? 2.977 5.776 -7.590 1.00 58.56 77 ALA A CA 1
ATOM 569 C C . ALA A 1 77 ? 3.412 7.085 -6.928 1.00 58.56 77 ALA A C 1
ATOM 571 O O . ALA A 1 77 ? 4.057 7.070 -5.882 1.00 58.56 77 ALA A O 1
ATOM 572 N N . THR A 1 78 ? 2.985 8.205 -7.509 1.00 51.66 78 THR A N 1
ATOM 573 C CA . THR A 1 78 ? 2.984 9.522 -6.854 1.00 51.66 78 THR A CA 1
ATOM 574 C C . THR A 1 78 ? 1.566 9.958 -6.529 1.00 51.66 78 THR A C 1
ATOM 576 O O . THR A 1 78 ? 0.652 9.681 -7.351 1.00 51.66 78 THR A O 1
#